Protein AF-A0A1G6BDR4-F1 (afdb_monomer)

Solvent-accessible surface area (backbone atoms only — not comparable to full-atom values): 8061 Å² total; per-residue (Å²): 133,55,71,68,64,54,57,68,33,69,42,38,44,52,36,49,53,52,49,53,52,33,54,50,31,21,52,46,11,40,73,66,17,34,72,51,34,52,51,50,50,51,46,52,54,49,51,50,52,52,48,53,56,49,52,52,50,53,52,30,62,75,70,72,45,91,70,60,57,69,59,53,53,52,53,49,52,51,54,52,50,52,51,51,51,55,51,51,54,53,54,54,59,65,69,60,85,78,70,82,88,42,73,61,59,35,16,55,46,1,21,53,44,16,41,51,48,43,51,51,50,52,53,50,49,27,67,74,69,68,48,65,58,66,59,24,38,51,51,44,52,54,52,54,57,73,69,53,88,127

Foldseek 3Di:
DDPVVLCPDPLNVLLVVLVVQLVVLLVVLLVVFQLVLVLVVLVVVLVVVLVVLVVVQVVCVVVVHDRPPVVSVVVNVVSVVVSVVSVVVSVVVVVCPPPPPCNRVRSNNRSVSSNVVSVVVQVVCCVVVVDDSVVSNVVSVVVVVVPDDD

Secondary structure (DSSP, 8-state):
--HHHHHTSHHHHHHHHHHHHHHHHHHHHHHH-HHHHHHHHHHHHHHHHHHHHHHHHHHHHHTT----HHHHHHHHHHHHHHHHHHHHHHHHHHH----GGGTTHHHHHHHHHHHHHHHHHHHHHHHHH---HHHHHHHHHHHHHHTS--

pLDDT: mean 85.12, std 10.55, range [45.06, 94.94]

Radius of gyration: 20.72 Å; Cα contacts (8 Å, |Δi|>4): 114; chains: 1; bounding box: 51×34×56 Å

Mean predicted aligned error: 7.68 Å

Structure (mmCIF, N/CA/C/O backbone):
data_AF-A0A1G6BDR4-F1
#
_entry.id   AF-A0A1G6BDR4-F1
#
loop_
_atom_site.group_PDB
_atom_site.id
_atom_site.type_symbol
_atom_site.label_atom_id
_atom_site.label_alt_id
_atom_site.label_comp_id
_atom_site.label_asym_id
_atom_site.label_entity_id
_atom_site.label_seq_id
_atom_site.pdbx_PDB_ins_code
_atom_site.Cartn_x
_atom_site.Cartn_y
_atom_site.Cartn_z
_atom_site.occupancy
_atom_site.B_iso_or_equiv
_atom_site.auth_seq_id
_atom_site.auth_comp_id
_atom_site.auth_asym_id
_atom_site.auth_atom_id
_atom_site.pdbx_PDB_model_num
ATOM 1 N N . MET A 1 1 ? 14.182 -2.465 -32.101 1.00 67.44 1 MET A N 1
ATOM 2 C CA . MET A 1 1 ? 13.617 -1.447 -31.194 1.00 67.44 1 MET A CA 1
ATOM 3 C C . MET A 1 1 ? 14.715 -1.038 -30.246 1.00 67.44 1 MET A C 1
ATOM 5 O O . MET A 1 1 ? 15.342 -1.924 -29.669 1.00 67.44 1 MET A O 1
ATOM 9 N N . ASN A 1 2 ? 15.002 0.254 -30.152 1.00 82.06 2 ASN A N 1
ATOM 10 C CA . ASN A 1 2 ? 16.073 0.724 -29.280 1.00 82.06 2 ASN A CA 1
ATOM 11 C C . ASN A 1 2 ? 15.611 0.709 -27.816 1.00 82.06 2 ASN A C 1
ATOM 13 O O . ASN A 1 2 ? 14.427 0.867 -27.527 1.00 82.06 2 ASN A O 1
ATOM 17 N N . ILE A 1 3 ? 16.548 0.532 -26.881 1.00 79.50 3 ILE A N 1
ATOM 18 C CA . ILE A 1 3 ? 16.252 0.470 -25.437 1.00 79.50 3 IL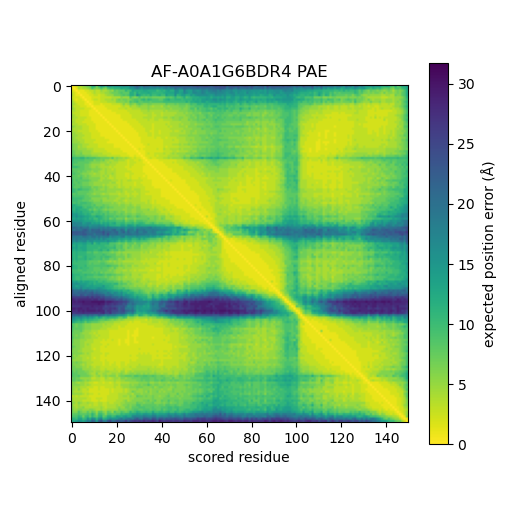E A CA 1
ATOM 19 C C . ILE A 1 3 ? 15.516 1.733 -24.968 1.00 79.50 3 ILE A C 1
ATOM 21 O O . ILE A 1 3 ? 14.593 1.649 -24.163 1.00 79.50 3 ILE A O 1
ATOM 25 N N . LEU A 1 4 ? 15.879 2.895 -25.517 1.00 81.06 4 LEU A N 1
ATOM 26 C CA . LEU A 1 4 ? 15.238 4.164 -25.182 1.00 81.06 4 LEU A CA 1
ATOM 27 C C . LEU A 1 4 ? 13.759 4.189 -25.605 1.00 81.06 4 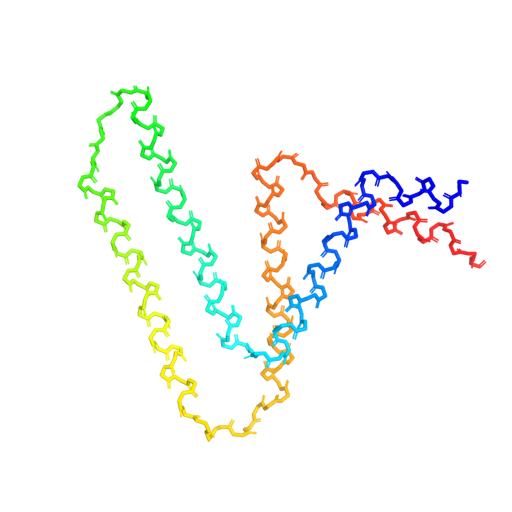LEU A C 1
ATOM 29 O O . LEU A 1 4 ? 12.906 4.571 -24.815 1.00 81.06 4 LEU A O 1
ATOM 33 N N . GLU A 1 5 ? 13.441 3.694 -26.805 1.00 84.75 5 GLU A N 1
ATOM 34 C CA . GLU A 1 5 ? 12.057 3.588 -27.293 1.00 84.75 5 GLU A CA 1
ATOM 35 C C . GLU A 1 5 ? 11.233 2.611 -26.452 1.00 84.75 5 GLU A C 1
ATOM 37 O O . GLU A 1 5 ? 10.058 2.859 -26.202 1.00 84.75 5 GLU A O 1
ATOM 42 N N . PHE A 1 6 ? 11.850 1.518 -25.992 1.00 83.12 6 PHE A N 1
ATOM 43 C CA . PHE A 1 6 ? 11.200 0.543 -25.120 1.00 83.12 6 PHE A CA 1
ATOM 44 C C . PHE A 1 6 ? 10.853 1.139 -23.751 1.00 83.12 6 PHE A C 1
ATOM 46 O O . PHE A 1 6 ? 9.719 1.012 -23.298 1.00 83.12 6 PHE A O 1
ATOM 53 N N . ILE A 1 7 ? 11.807 1.813 -23.102 1.00 83.25 7 ILE A N 1
ATOM 54 C CA . ILE A 1 7 ? 11.609 2.396 -21.765 1.00 83.25 7 ILE A CA 1
ATOM 55 C C . ILE A 1 7 ? 10.607 3.558 -21.807 1.00 83.25 7 ILE A C 1
ATOM 57 O O . ILE A 1 7 ? 9.879 3.769 -20.840 1.00 83.25 7 ILE A O 1
ATOM 61 N N . SER A 1 8 ? 10.520 4.284 -22.923 1.00 87.75 8 SER A N 1
ATOM 62 C CA . SER A 1 8 ? 9.542 5.363 -23.104 1.00 87.75 8 SER A CA 1
ATOM 63 C C . SER A 1 8 ? 8.109 4.880 -23.367 1.00 87.75 8 SER A C 1
ATOM 65 O O . SER A 1 8 ? 7.199 5.709 -23.409 1.00 87.75 8 SER A O 1
ATOM 67 N N . MET A 1 9 ? 7.869 3.573 -23.529 1.00 89.06 9 MET A N 1
ATOM 68 C CA . MET A 1 9 ? 6.510 3.055 -23.693 1.00 89.06 9 MET A CA 1
ATOM 69 C C . MET A 1 9 ? 5.699 3.236 -22.399 1.00 89.06 9 MET A C 1
ATOM 71 O O . MET A 1 9 ? 6.152 2.797 -21.339 1.00 89.06 9 MET A O 1
ATOM 75 N N . PRO A 1 10 ? 4.474 3.794 -22.457 1.00 89.00 10 PRO A N 1
ATOM 76 C CA . PRO A 1 10 ? 3.650 4.019 -21.268 1.00 89.00 10 PRO A CA 1
ATOM 77 C C . PRO A 1 10 ? 3.450 2.765 -20.406 1.00 89.00 10 PRO A C 1
ATOM 79 O O . PRO A 1 10 ? 3.533 2.838 -19.183 1.00 89.00 10 PRO A O 1
ATOM 82 N N . GLN A 1 11 ? 3.253 1.602 -21.034 1.00 89.19 11 GLN A N 1
ATOM 83 C CA . GLN A 1 11 ? 3.086 0.319 -20.345 1.00 89.19 11 GLN A CA 1
ATOM 84 C C . GLN A 1 11 ? 4.333 -0.056 -19.530 1.00 89.19 11 GLN A C 1
ATOM 86 O O . GLN A 1 11 ? 4.223 -0.500 -18.389 1.00 89.19 11 GLN A O 1
ATOM 91 N N . VAL A 1 12 ? 5.520 0.173 -20.100 1.00 90.25 12 VAL A N 1
ATOM 92 C CA . VAL A 1 12 ? 6.807 -0.125 -19.460 1.00 90.25 12 VAL A CA 1
ATOM 93 C C . VAL A 1 12 ? 7.054 0.826 -18.292 1.00 90.25 12 VAL A C 1
ATOM 95 O O . VAL A 1 12 ? 7.469 0.379 -17.226 1.00 90.25 12 VAL A O 1
ATOM 98 N N . ILE A 1 13 ? 6.719 2.111 -18.442 1.00 91.25 13 ILE A N 1
ATOM 99 C CA . ILE A 1 13 ? 6.812 3.099 -17.356 1.00 91.25 13 ILE A CA 1
ATOM 100 C C . ILE A 1 13 ? 5.919 2.693 -16.176 1.00 91.25 13 ILE A C 1
ATOM 102 O O . ILE A 1 13 ? 6.382 2.677 -15.034 1.00 91.25 13 ILE A O 1
ATOM 106 N N . VAL A 1 14 ? 4.662 2.320 -16.439 1.00 91.31 14 VAL A N 1
ATOM 107 C CA . VAL A 1 14 ? 3.728 1.871 -15.392 1.00 91.31 14 VAL A CA 1
ATOM 108 C C . VAL A 1 14 ? 4.238 0.595 -14.718 1.00 91.31 14 VAL A C 1
ATOM 110 O O . VAL A 1 14 ? 4.284 0.533 -13.489 1.00 91.31 14 VAL A O 1
ATOM 113 N N . SER A 1 15 ? 4.690 -0.396 -15.492 1.00 92.06 15 SER A N 1
ATOM 114 C CA . SER A 1 15 ? 5.258 -1.633 -14.944 1.00 92.06 15 SER A CA 1
ATOM 115 C C . SER A 1 15 ? 6.485 -1.369 -14.064 1.00 92.06 15 SER A C 1
ATOM 117 O O . SER A 1 15 ? 6.632 -2.001 -13.016 1.00 92.06 15 SER A O 1
ATOM 119 N N . LEU A 1 16 ? 7.366 -0.448 -14.462 1.00 91.56 16 LEU A N 1
ATOM 120 C CA . LEU A 1 16 ? 8.544 -0.070 -13.678 1.00 91.56 16 LEU A CA 1
ATOM 121 C C . LEU A 1 16 ? 8.152 0.640 -12.380 1.00 91.56 16 LEU A C 1
ATOM 123 O O . LEU A 1 16 ? 8.711 0.332 -11.329 1.00 91.56 16 LEU A O 1
ATOM 127 N N . ALA A 1 17 ? 7.171 1.544 -12.427 1.00 92.00 17 ALA A N 1
ATOM 128 C CA . ALA A 1 17 ? 6.659 2.209 -11.233 1.00 92.00 17 ALA A CA 1
ATOM 129 C C . ALA A 1 17 ? 6.098 1.193 -10.225 1.00 92.00 17 ALA A C 1
ATOM 131 O O . ALA A 1 17 ? 6.443 1.243 -9.043 1.00 92.00 17 ALA A O 1
ATOM 132 N N . VAL A 1 18 ? 5.304 0.222 -10.695 1.00 93.62 18 VAL A N 1
ATOM 133 C CA . VAL A 1 18 ? 4.779 -0.860 -9.847 1.00 93.62 18 VAL A CA 1
ATOM 134 C C . VAL A 1 18 ? 5.909 -1.701 -9.258 1.00 93.62 18 VAL A C 1
ATOM 136 O O . VAL A 1 18 ? 5.879 -1.997 -8.067 1.00 93.62 18 VAL A O 1
ATOM 139 N N . LEU A 1 19 ? 6.933 -2.044 -10.046 1.00 93.44 19 LEU A N 1
ATOM 140 C CA . LEU A 1 19 ? 8.083 -2.811 -9.562 1.00 93.44 19 LEU A CA 1
ATOM 141 C C . LEU A 1 19 ? 8.857 -2.062 -8.465 1.00 93.44 19 LEU A C 1
ATOM 143 O O . LEU A 1 19 ? 9.229 -2.662 -7.457 1.00 93.44 19 LEU A O 1
ATOM 147 N N . ILE A 1 20 ? 9.078 -0.755 -8.633 1.00 94.44 20 ILE A N 1
ATOM 148 C CA . ILE A 1 20 ? 9.750 0.086 -7.631 1.00 94.44 20 ILE A CA 1
ATOM 149 C C . ILE A 1 20 ? 8.937 0.125 -6.334 1.00 94.44 20 ILE A C 1
ATOM 151 O O . ILE A 1 20 ? 9.501 -0.071 -5.255 1.00 94.44 20 ILE A O 1
ATOM 155 N N . ILE A 1 21 ? 7.620 0.328 -6.430 1.00 93.69 21 ILE A N 1
ATOM 156 C CA . ILE A 1 21 ? 6.723 0.330 -5.266 1.00 93.69 21 ILE A CA 1
ATOM 157 C C . ILE A 1 21 ? 6.738 -1.040 -4.583 1.00 93.69 21 ILE A C 1
ATOM 159 O O . ILE A 1 21 ? 6.891 -1.105 -3.366 1.00 93.69 21 ILE A O 1
ATOM 163 N N . LEU A 1 22 ? 6.658 -2.128 -5.352 1.00 94.75 22 LEU A N 1
ATOM 164 C CA . LEU A 1 22 ? 6.704 -3.494 -4.835 1.00 94.75 22 LEU A CA 1
ATOM 165 C C . LEU A 1 22 ? 7.997 -3.754 -4.060 1.00 94.75 22 LEU A C 1
ATOM 167 O O . LEU A 1 22 ? 7.952 -4.222 -2.924 1.00 94.75 22 LEU A O 1
ATOM 171 N N . MET A 1 23 ? 9.151 -3.415 -4.639 1.00 94.94 23 MET A N 1
ATOM 172 C CA . MET A 1 23 ? 10.442 -3.580 -3.966 1.00 94.94 23 MET A CA 1
ATOM 173 C C . MET A 1 23 ? 10.533 -2.729 -2.699 1.00 94.94 23 MET A C 1
ATOM 175 O O . MET A 1 23 ? 11.008 -3.213 -1.669 1.00 94.94 23 MET A O 1
ATOM 179 N N . TRP A 1 24 ? 10.046 -1.486 -2.743 1.00 94.25 24 TRP A N 1
ATOM 180 C CA . TRP A 1 24 ? 10.026 -0.616 -1.573 1.00 94.25 24 TRP A CA 1
ATOM 181 C C . TRP A 1 24 ? 9.153 -1.192 -0.455 1.00 94.25 24 TRP A C 1
ATOM 183 O O . TRP A 1 24 ? 9.606 -1.273 0.687 1.00 94.25 24 TRP A O 1
ATOM 193 N N . ARG A 1 25 ? 7.945 -1.655 -0.778 1.00 93.00 25 ARG A N 1
ATOM 194 C CA . ARG A 1 25 ? 7.010 -2.259 0.177 1.00 93.00 25 ARG A CA 1
ATOM 195 C C . ARG A 1 25 ? 7.540 -3.556 0.774 1.00 93.00 25 ARG A C 1
ATOM 197 O O . ARG A 1 25 ? 7.467 -3.735 1.984 1.00 93.00 25 ARG A O 1
ATOM 204 N N . ILE A 1 26 ? 8.152 -4.421 -0.032 1.00 92.12 26 ILE A N 1
ATOM 205 C CA . ILE A 1 26 ? 8.817 -5.638 0.457 1.00 92.12 26 ILE A CA 1
ATOM 206 C C . ILE A 1 26 ? 9.955 -5.279 1.422 1.00 92.12 26 ILE A C 1
ATOM 208 O O . ILE A 1 26 ? 10.060 -5.863 2.503 1.00 92.12 26 ILE A O 1
ATOM 212 N N . ALA A 1 27 ? 10.797 -4.304 1.067 1.00 90.94 27 ALA A N 1
ATOM 213 C CA . ALA A 1 27 ? 11.896 -3.856 1.921 1.00 90.94 27 ALA A CA 1
ATOM 214 C C . ALA A 1 27 ? 11.392 -3.204 3.220 1.00 90.94 27 ALA A C 1
ATOM 216 O O . ALA A 1 27 ? 11.979 -3.407 4.287 1.00 90.94 27 ALA A O 1
ATOM 217 N N . TYR A 1 28 ? 10.292 -2.451 3.144 1.00 88.06 28 TYR A N 1
ATOM 218 C CA . TYR A 1 28 ? 9.619 -1.871 4.299 1.00 88.06 28 TYR A CA 1
ATOM 219 C C . TYR A 1 28 ? 9.095 -2.978 5.223 1.00 88.06 28 TYR A C 1
ATOM 221 O O . TYR A 1 28 ? 9.497 -3.033 6.388 1.00 88.06 28 TYR A O 1
ATOM 229 N N . GLY A 1 29 ? 8.349 -3.947 4.697 1.00 86.50 29 GLY A N 1
ATOM 230 C CA . GLY A 1 29 ? 7.852 -5.081 5.473 1.00 86.50 29 GLY A CA 1
ATOM 231 C C . GLY A 1 29 ? 8.962 -5.928 6.082 1.00 86.50 29 GLY A C 1
ATOM 232 O O . GLY A 1 29 ? 8.878 -6.326 7.246 1.00 86.50 29 GLY A O 1
ATOM 233 N N . TYR A 1 30 ? 10.072 -6.116 5.369 1.00 87.25 30 TYR A N 1
ATOM 234 C CA . TYR A 1 30 ? 11.251 -6.776 5.926 1.00 87.25 30 TYR A CA 1
ATOM 235 C C . TYR A 1 30 ? 11.876 -5.993 7.091 1.00 87.25 30 TYR A C 1
ATOM 237 O O . TYR A 1 30 ? 12.413 -6.586 8.026 1.00 87.25 30 TYR A O 1
ATOM 245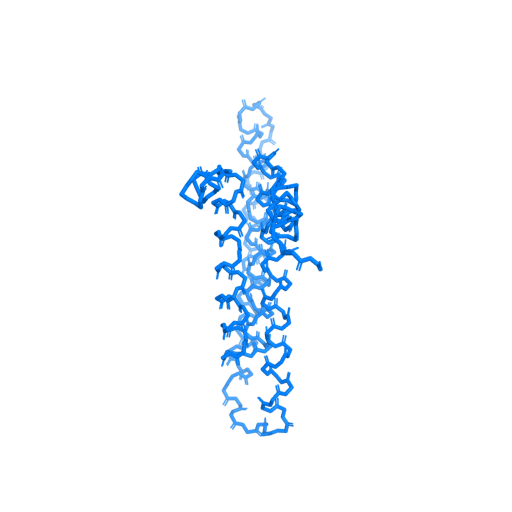 N N . LYS A 1 31 ? 11.824 -4.659 7.067 1.00 84.75 31 LYS A N 1
ATOM 246 C CA . LYS A 1 31 ? 12.413 -3.803 8.105 1.00 84.75 31 LYS A CA 1
ATOM 247 C C . LYS A 1 31 ? 11.512 -3.659 9.333 1.00 84.75 31 LYS A C 1
ATOM 249 O O . LYS A 1 31 ? 12.015 -3.715 10.456 1.00 84.75 31 LYS A O 1
ATOM 254 N N . TYR A 1 32 ? 10.214 -3.451 9.126 1.00 83.00 32 TYR A N 1
ATOM 255 C CA . TYR A 1 32 ? 9.254 -3.125 10.187 1.00 83.00 32 TYR A CA 1
ATOM 256 C C . TYR A 1 32 ? 8.471 -4.345 10.696 1.00 83.00 32 TYR A C 1
ATOM 258 O O . TYR A 1 32 ? 7.950 -4.316 11.815 1.00 83.00 32 TYR A O 1
ATOM 266 N N . GLY A 1 33 ? 8.484 -5.444 9.941 1.00 84.19 33 GLY A N 1
ATOM 267 C CA . GLY A 1 33 ? 7.932 -6.736 10.331 1.00 84.19 33 GLY A CA 1
ATOM 268 C C . GLY A 1 33 ? 6.427 -6.873 10.108 1.00 84.19 33 GLY A C 1
ATOM 269 O O . GLY A 1 33 ? 5.716 -5.919 9.806 1.00 84.19 33 GLY A O 1
ATOM 270 N N . PHE A 1 34 ? 5.937 -8.092 10.312 1.00 84.88 34 PHE A N 1
ATOM 271 C CA . PHE A 1 34 ? 4.568 -8.511 10.013 1.00 84.88 34 PHE A CA 1
ATOM 272 C C . PHE A 1 34 ? 3.477 -7.661 10.678 1.00 84.88 34 PHE A C 1
ATOM 274 O O . PHE A 1 34 ? 2.527 -7.248 10.022 1.00 84.88 34 PHE A O 1
ATOM 281 N N . VAL A 1 35 ? 3.609 -7.364 11.974 1.00 84.12 35 VAL A N 1
ATOM 282 C CA . VAL A 1 35 ? 2.585 -6.595 12.706 1.00 84.12 35 VAL A CA 1
ATOM 283 C C . VAL A 1 35 ? 2.448 -5.177 12.149 1.00 84.12 35 VAL A C 1
ATOM 285 O O . VAL A 1 35 ? 1.344 -4.646 12.131 1.00 84.12 35 VAL A O 1
ATOM 288 N N . ALA A 1 36 ? 3.540 -4.558 11.687 1.00 83.62 36 ALA A N 1
ATOM 289 C CA . ALA A 1 36 ? 3.471 -3.233 11.076 1.00 83.62 36 ALA A CA 1
ATOM 290 C C . ALA A 1 36 ? 2.674 -3.273 9.765 1.00 83.62 36 ALA A C 1
ATOM 292 O O . ALA A 1 36 ? 1.750 -2.482 9.603 1.00 83.62 36 ALA A O 1
ATOM 293 N N . GLU A 1 37 ? 2.957 -4.254 8.908 1.00 88.69 37 GLU A N 1
ATOM 294 C CA . GLU A 1 37 ? 2.238 -4.464 7.645 1.00 88.69 37 GLU A CA 1
ATOM 295 C C . GLU A 1 37 ? 0.745 -4.739 7.861 1.00 88.69 37 GLU A C 1
ATOM 297 O O . GLU A 1 37 ? -0.098 -4.186 7.164 1.00 88.69 37 GLU A O 1
ATOM 302 N N . LEU A 1 38 ? 0.371 -5.524 8.879 1.00 87.19 38 LEU A N 1
ATOM 303 C CA . LEU A 1 38 ? -1.045 -5.750 9.195 1.00 87.19 38 LEU A CA 1
ATOM 304 C C . LEU A 1 38 ? -1.792 -4.464 9.571 1.00 87.19 38 LEU A C 1
ATOM 306 O O . LEU A 1 38 ? -2.965 -4.315 9.225 1.00 87.19 38 LEU A O 1
ATOM 310 N N . ILE A 1 39 ? -1.142 -3.546 10.292 1.00 88.25 39 ILE A N 1
ATOM 311 C CA . ILE A 1 39 ? -1.748 -2.252 10.640 1.00 88.25 39 ILE A CA 1
ATOM 312 C C . ILE A 1 39 ? -1.955 -1.419 9.378 1.00 88.25 39 ILE A C 1
ATOM 314 O O . ILE A 1 39 ? -2.983 -0.755 9.259 1.00 88.25 39 ILE A O 1
ATOM 318 N N . GLU A 1 40 ? -1.002 -1.443 8.449 1.00 89.00 40 GLU A N 1
ATOM 319 C CA . GLU A 1 40 ? -1.097 -0.699 7.191 1.00 89.00 40 GLU A CA 1
ATOM 320 C C . GLU A 1 40 ? -2.206 -1.250 6.295 1.00 89.00 40 GLU A C 1
ATOM 322 O O . GLU A 1 40 ? -3.049 -0.478 5.835 1.00 89.00 40 GLU A O 1
ATOM 327 N N . ILE A 1 41 ? -2.329 -2.575 6.185 1.00 90.06 41 ILE A N 1
ATOM 328 C CA . ILE A 1 41 ? -3.454 -3.232 5.505 1.00 90.06 41 ILE A CA 1
ATOM 329 C C . ILE A 1 41 ? -4.790 -2.886 6.175 1.00 90.06 41 ILE A C 1
ATOM 331 O O . ILE A 1 41 ? -5.767 -2.569 5.491 1.00 90.06 41 ILE A O 1
ATOM 335 N N . ALA A 1 42 ? -4.853 -2.897 7.509 1.00 90.44 42 ALA A N 1
AT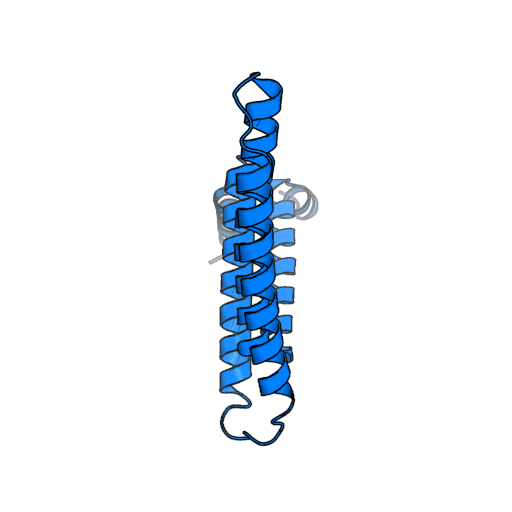OM 336 C CA . ALA A 1 42 ? -6.043 -2.452 8.233 1.00 90.44 42 ALA A CA 1
ATOM 337 C C . ALA A 1 42 ? -6.348 -0.969 7.957 1.00 90.44 42 ALA A C 1
ATOM 339 O O . ALA A 1 42 ? -7.514 -0.589 7.839 1.00 90.44 42 ALA A O 1
ATOM 340 N N . GLY A 1 43 ? -5.316 -0.138 7.810 1.00 91.25 43 GLY A N 1
ATOM 341 C CA . GLY A 1 43 ? -5.428 1.264 7.416 1.00 91.25 43 GLY A CA 1
ATOM 342 C C . GLY A 1 43 ? -5.986 1.429 6.008 1.00 91.25 43 GLY A C 1
ATOM 343 O O . GLY A 1 43 ? -6.903 2.225 5.816 1.00 91.25 43 GLY A O 1
ATOM 344 N N . LEU A 1 44 ? -5.512 0.629 5.053 1.00 91.12 44 LEU A N 1
ATOM 345 C CA . LEU A 1 44 ? -6.017 0.585 3.681 1.00 91.12 44 LEU A CA 1
ATOM 346 C C . LEU A 1 44 ? -7.501 0.203 3.657 1.00 91.12 44 LEU A C 1
ATOM 348 O O . LEU A 1 44 ? -8.313 0.926 3.077 1.00 91.12 44 LEU A O 1
ATOM 352 N N . ALA A 1 45 ? -7.880 -0.873 4.351 1.00 90.94 45 ALA A N 1
ATOM 353 C CA . ALA A 1 45 ? -9.273 -1.306 4.458 1.00 90.94 45 ALA A CA 1
ATOM 354 C C . ALA A 1 45 ? -10.162 -0.226 5.101 1.00 90.94 45 ALA A C 1
ATOM 356 O O . ALA A 1 45 ? -11.245 0.081 4.602 1.00 90.94 45 ALA A O 1
ATOM 357 N N . THR A 1 46 ? -9.680 0.403 6.175 1.00 93.00 46 THR A N 1
ATOM 358 C CA . THR A 1 46 ? -10.380 1.506 6.852 1.00 93.00 46 THR A CA 1
ATOM 359 C C . THR A 1 46 ? -10.563 2.697 5.909 1.00 93.00 46 THR A C 1
ATOM 361 O O . THR A 1 46 ? -11.664 3.239 5.806 1.00 93.00 46 THR A O 1
ATOM 364 N N . GLY A 1 47 ? -9.510 3.081 5.183 1.00 91.00 47 GLY A N 1
ATOM 365 C CA . GLY A 1 47 ? -9.547 4.149 4.186 1.00 91.00 47 GLY A CA 1
ATOM 366 C C . GLY A 1 47 ? -10.564 3.871 3.082 1.00 91.00 47 GLY A C 1
ATOM 367 O O . GLY A 1 47 ? -11.342 4.759 2.739 1.00 91.00 47 GLY A O 1
ATOM 368 N N . PHE A 1 48 ? -10.630 2.631 2.592 1.00 89.75 48 PHE A N 1
ATOM 369 C CA . PHE A 1 48 ? -11.612 2.222 1.588 1.00 89.75 48 PHE A CA 1
ATOM 370 C C . PHE A 1 48 ? -13.056 2.339 2.095 1.00 89.75 48 PHE A C 1
ATOM 372 O O . PHE A 1 48 ? -13.917 2.873 1.394 1.00 89.75 48 PHE A O 1
ATOM 379 N N . VAL A 1 49 ? -13.328 1.911 3.333 1.00 91.69 49 VAL A N 1
ATOM 380 C CA . VAL A 1 49 ? -14.660 2.055 3.945 1.00 91.69 49 VAL A CA 1
ATOM 381 C C . VAL A 1 49 ? -15.038 3.530 4.095 1.00 91.69 49 VAL A C 1
ATOM 383 O O . VAL A 1 49 ? -16.149 3.918 3.734 1.00 91.69 49 VAL A O 1
ATOM 386 N N . ILE A 1 50 ? -14.116 4.370 4.576 1.00 92.69 50 ILE A N 1
ATOM 387 C CA . ILE A 1 50 ? -14.346 5.816 4.714 1.00 92.69 50 ILE A CA 1
ATOM 388 C C . ILE A 1 50 ? -14.620 6.451 3.348 1.00 92.69 50 ILE A C 1
ATOM 390 O O . ILE A 1 50 ? -15.570 7.227 3.214 1.00 92.69 50 ILE A O 1
ATOM 394 N N . PHE A 1 51 ? -13.824 6.107 2.334 1.00 90.50 51 PHE A N 1
ATOM 395 C CA . PHE A 1 51 ? -14.013 6.585 0.970 1.00 90.50 51 PHE A CA 1
ATOM 396 C C . PHE A 1 51 ? -15.387 6.183 0.423 1.00 90.50 51 PHE A C 1
ATOM 398 O O . PHE A 1 51 ? -16.118 7.044 -0.056 1.00 90.50 51 PHE A O 1
ATOM 405 N N . SER A 1 52 ? -15.783 4.915 0.561 1.00 89.25 52 SER A N 1
ATOM 406 C CA . SER A 1 52 ? -17.077 4.413 0.078 1.00 89.25 52 SER A CA 1
ATOM 407 C C . SER A 1 52 ? -18.267 5.093 0.766 1.00 89.25 52 SER A C 1
ATOM 409 O O . SER A 1 52 ? -19.193 5.543 0.086 1.00 89.25 52 SER A O 1
ATOM 411 N N . 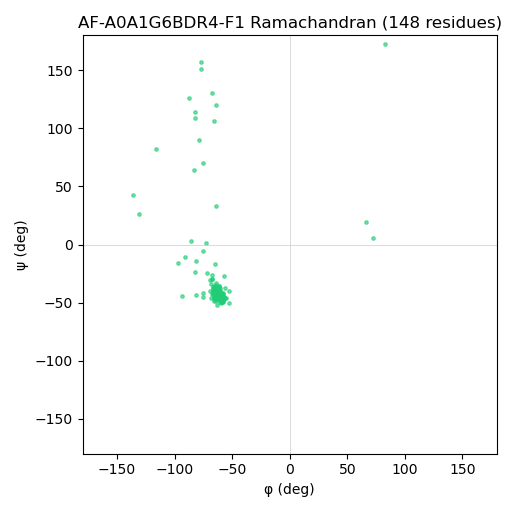LEU A 1 53 ? -18.229 5.248 2.095 1.00 90.50 53 LEU A N 1
ATOM 412 C CA . LEU A 1 53 ? -19.276 5.955 2.843 1.00 90.50 53 LEU A CA 1
ATOM 413 C C . LEU A 1 53 ? -19.380 7.424 2.416 1.00 90.50 53 LEU A C 1
ATOM 415 O O . LEU A 1 53 ? -20.484 7.940 2.233 1.00 90.50 53 LEU A O 1
ATOM 419 N N . SER A 1 54 ? -18.237 8.081 2.220 1.00 89.56 54 SER A N 1
ATOM 420 C CA . SER A 1 54 ? -18.179 9.486 1.811 1.00 89.56 54 SER A CA 1
ATOM 421 C C . SER A 1 54 ? -18.676 9.672 0.376 1.00 89.56 54 SER A C 1
ATOM 423 O O . SER A 1 54 ? -19.518 10.531 0.129 1.00 89.56 54 SER A O 1
ATOM 425 N N . ALA A 1 55 ? -18.225 8.833 -0.559 1.00 88.38 55 ALA A N 1
ATOM 426 C CA . ALA A 1 55 ? -18.667 8.852 -1.951 1.00 88.38 55 ALA A CA 1
ATOM 427 C C . ALA A 1 55 ? -20.175 8.583 -2.065 1.00 88.38 55 ALA A C 1
ATOM 429 O O . ALA A 1 55 ? -20.872 9.288 -2.791 1.00 88.38 55 ALA A O 1
ATOM 430 N N . GLY A 1 56 ? -20.701 7.626 -1.292 1.00 87.56 56 GLY A N 1
ATOM 431 C CA . GLY A 1 56 ? -22.136 7.353 -1.226 1.00 87.56 56 GLY A CA 1
ATOM 432 C C . GLY A 1 56 ? -22.943 8.532 -0.672 1.00 87.56 56 GLY A C 1
ATOM 433 O O . GLY A 1 56 ? -24.009 8.849 -1.199 1.00 87.56 56 GLY A O 1
ATOM 434 N N . ALA A 1 57 ? -22.434 9.220 0.354 1.00 87.75 57 ALA A N 1
ATOM 435 C CA . ALA A 1 57 ? -23.076 10.421 0.886 1.00 87.75 57 ALA A CA 1
ATOM 436 C C . ALA A 1 57 ? -23.080 11.572 -0.132 1.00 87.75 57 ALA A C 1
ATOM 438 O O . ALA A 1 57 ? -24.116 12.196 -0.348 1.00 87.75 57 ALA A O 1
ATOM 439 N N . ILE A 1 58 ? -21.953 11.816 -0.805 1.00 88.19 58 ILE A N 1
ATOM 440 C CA . ILE A 1 58 ? -21.853 12.825 -1.869 1.00 88.19 58 ILE A CA 1
ATOM 441 C C . ILE A 1 58 ? -22.810 12.487 -3.019 1.00 88.19 58 ILE A C 1
ATOM 443 O O . ILE A 1 58 ? -23.541 13.359 -3.481 1.00 88.19 58 ILE A O 1
ATOM 447 N N . GLY A 1 59 ? -22.869 11.221 -3.441 1.00 86.06 59 GLY A N 1
ATOM 448 C CA . GLY A 1 59 ? -23.780 10.771 -4.494 1.00 86.06 59 GLY A CA 1
ATOM 449 C C . GLY A 1 59 ? -25.239 11.088 -4.170 1.00 86.06 59 GLY A C 1
ATOM 450 O O . GLY A 1 59 ? -25.942 11.662 -4.997 1.00 86.06 59 GLY A O 1
ATOM 451 N N . LYS A 1 60 ? -25.679 10.812 -2.942 1.00 87.25 60 LYS A N 1
ATOM 452 C CA . LYS A 1 60 ? -27.043 11.126 -2.493 1.00 87.25 60 LYS A CA 1
ATOM 453 C C . LYS A 1 60 ? -27.326 12.626 -2.410 1.00 87.25 60 LYS A C 1
ATOM 455 O O . LYS A 1 60 ? -28.423 13.044 -2.769 1.00 87.25 60 LYS A O 1
ATOM 460 N N . LEU A 1 61 ? -26.344 13.430 -1.987 1.00 85.69 61 LEU A N 1
ATOM 461 C CA . LEU A 1 61 ? -26.454 14.895 -1.996 1.00 85.69 61 LEU A CA 1
ATOM 462 C C . LEU A 1 61 ? -26.678 15.429 -3.415 1.00 85.69 61 LEU A C 1
ATOM 464 O O . LEU A 1 61 ? -27.530 16.289 -3.613 1.00 85.69 61 LEU A O 1
ATOM 468 N N . ILE A 1 62 ? -25.941 14.901 -4.395 1.00 89.38 62 ILE A N 1
ATOM 469 C CA . ILE A 1 62 ? -26.050 15.316 -5.801 1.00 89.38 62 ILE A CA 1
ATOM 470 C C . ILE A 1 62 ? -27.414 14.936 -6.394 1.00 89.38 62 ILE A C 1
ATOM 472 O O . ILE A 1 62 ? -27.993 15.723 -7.136 1.00 89.38 62 ILE A O 1
ATOM 476 N N . HIS A 1 63 ? -27.948 13.759 -6.057 1.00 87.62 63 HIS A N 1
ATOM 477 C CA . HIS A 1 63 ? -29.219 13.263 -6.604 1.00 87.62 63 HIS A CA 1
ATOM 478 C C . HIS A 1 63 ? -30.463 13.761 -5.845 1.00 87.62 63 HIS A C 1
ATOM 480 O O . HIS A 1 63 ? -31.578 13.366 -6.176 1.00 87.62 63 HIS A O 1
ATOM 486 N N . GLY A 1 64 ? -30.298 14.626 -4.835 1.00 80.38 64 GLY A N 1
ATOM 487 C CA . GLY A 1 64 ? -31.413 15.153 -4.041 1.00 80.38 64 GLY A CA 1
ATOM 488 C C . GLY A 1 64 ? -32.127 14.095 -3.191 1.00 80.38 64 GLY A C 1
ATOM 489 O O . GLY A 1 64 ? -33.268 14.300 -2.779 1.00 80.38 64 GLY A O 1
ATOM 490 N N . GLU A 1 65 ? -31.477 12.957 -2.932 1.00 81.81 65 GLU A N 1
ATOM 491 C CA . GLU A 1 65 ? -32.027 11.893 -2.097 1.00 81.81 65 GLU A CA 1
ATOM 492 C C . GLU A 1 65 ? -31.933 12.246 -0.609 1.00 81.81 65 GLU A C 1
ATOM 494 O O . GLU A 1 65 ? -31.084 13.027 -0.172 1.00 81.81 65 GLU A O 1
ATOM 499 N N . ASN A 1 66 ? -32.788 11.622 0.205 1.00 77.62 66 ASN A N 1
ATOM 500 C CA . ASN A 1 66 ? -32.827 11.893 1.635 1.00 77.62 66 ASN A CA 1
ATOM 501 C C . ASN A 1 66 ? -31.520 11.432 2.311 1.00 77.62 66 ASN A C 1
ATOM 503 O O . ASN A 1 66 ? -31.250 10.234 2.473 1.00 77.62 66 ASN A O 1
ATOM 507 N N . LEU A 1 67 ? -30.681 12.399 2.690 1.00 74.12 67 LEU A N 1
ATOM 508 C CA . LEU A 1 67 ? -29.394 12.128 3.309 1.00 74.12 67 LEU A CA 1
ATOM 509 C C . LEU A 1 67 ? -29.574 11.871 4.804 1.00 74.12 67 LEU A C 1
ATOM 511 O O . LEU A 1 67 ? -29.784 12.786 5.597 1.00 74.12 67 LEU A O 1
ATOM 515 N N . HIS A 1 68 ? -29.394 10.623 5.229 1.00 81.69 68 HIS A N 1
ATOM 516 C CA . HIS A 1 68 ? -29.264 10.304 6.650 1.00 81.69 68 HIS A CA 1
ATOM 517 C C . HIS A 1 68 ? -27.864 10.707 7.158 1.00 81.69 68 HIS A C 1
ATOM 519 O O . HIS A 1 68 ? -27.020 9.852 7.444 1.00 81.69 68 HIS A O 1
ATOM 525 N N . ILE A 1 69 ? -27.617 12.020 7.256 1.00 81.12 69 ILE A N 1
ATOM 526 C CA . ILE A 1 69 ? -26.335 12.629 7.664 1.00 81.12 69 ILE A CA 1
ATOM 527 C C . ILE A 1 69 ? -25.864 12.044 8.997 1.00 81.12 69 ILE A C 1
ATOM 529 O O . ILE A 1 69 ? -24.746 11.542 9.092 1.00 81.12 69 ILE A O 1
ATOM 533 N N . LEU A 1 70 ? -26.748 12.020 10.001 1.00 84.19 70 LEU A N 1
ATOM 534 C CA . LEU A 1 70 ? -26.435 11.484 11.328 1.00 84.19 70 LEU A CA 1
ATOM 535 C C . LEU A 1 70 ? -25.985 10.019 11.274 1.00 84.19 70 LEU A C 1
ATOM 537 O O . LEU A 1 70 ? -24.994 9.660 11.903 1.00 84.19 70 LEU A O 1
ATOM 541 N N . LYS A 1 71 ? -26.653 9.179 10.473 1.00 87.50 71 LYS A N 1
ATOM 542 C CA . LYS A 1 71 ? -26.277 7.765 10.317 1.00 87.50 71 LYS A CA 1
ATOM 543 C C . LYS A 1 71 ? -24.878 7.626 9.712 1.00 87.50 71 LYS A C 1
ATOM 545 O O . LYS A 1 71 ? -24.094 6.811 10.188 1.00 87.50 71 LYS A O 1
ATOM 550 N N . THR A 1 72 ? -24.558 8.437 8.705 1.00 86.88 72 THR A N 1
ATOM 551 C CA . THR A 1 72 ? -23.249 8.406 8.033 1.00 86.88 72 THR A CA 1
ATOM 552 C C . THR A 1 72 ? -22.130 8.866 8.969 1.00 86.88 72 THR A C 1
ATOM 554 O O . THR A 1 72 ? -21.095 8.209 9.056 1.00 86.88 72 THR A O 1
ATOM 557 N N . ILE A 1 73 ? -22.359 9.934 9.742 1.00 88.75 73 ILE A N 1
ATOM 558 C CA . ILE A 1 73 ? -21.407 10.418 10.756 1.00 88.75 73 ILE A CA 1
ATOM 559 C C . ILE A 1 73 ? -21.135 9.334 11.806 1.00 88.75 73 ILE A C 1
ATOM 561 O O . ILE A 1 73 ? -19.977 9.068 12.127 1.00 88.75 73 ILE A O 1
ATOM 565 N N . ILE A 1 74 ? -22.182 8.672 12.309 1.00 91.94 74 ILE A N 1
ATOM 566 C CA . ILE A 1 74 ? -22.041 7.590 13.294 1.00 91.94 74 ILE A CA 1
ATOM 567 C C . ILE A 1 74 ? -21.241 6.419 12.706 1.00 91.94 74 ILE A C 1
ATOM 569 O O . ILE A 1 74 ? -20.334 5.911 13.361 1.00 91.94 74 ILE A O 1
ATOM 573 N N . GLN A 1 75 ? -21.524 6.014 11.465 1.00 91.69 75 GLN A N 1
ATOM 574 C CA . GLN A 1 75 ? -20.780 4.943 10.794 1.00 91.69 75 GLN A CA 1
ATOM 575 C C . GLN A 1 75 ? -19.291 5.282 10.643 1.00 91.69 75 GLN A C 1
ATOM 577 O O . GLN A 1 75 ? -18.444 4.450 10.969 1.00 91.69 75 GLN A O 1
ATOM 582 N N . LEU A 1 76 ? -18.961 6.508 10.227 1.00 92.25 76 LEU A N 1
ATOM 583 C CA . LEU A 1 76 ? -17.573 6.969 10.139 1.00 92.25 76 LEU A CA 1
ATOM 584 C C . LEU A 1 76 ? -16.885 6.972 11.509 1.00 92.25 76 LEU A C 1
ATOM 586 O O . LEU A 1 76 ? -15.759 6.489 11.632 1.00 92.25 76 LEU A O 1
ATOM 590 N N . ALA A 1 77 ? -17.568 7.458 12.549 1.00 91.62 77 ALA A N 1
ATOM 591 C CA . ALA A 1 77 ? -17.033 7.473 13.907 1.00 91.62 77 ALA A CA 1
ATOM 592 C C . ALA A 1 77 ? -16.716 6.055 14.415 1.00 91.62 77 ALA A C 1
ATOM 594 O O . ALA A 1 77 ? -15.647 5.834 14.992 1.00 91.62 77 ALA A O 1
ATOM 595 N N . ILE A 1 78 ? -17.599 5.082 14.160 1.00 94.12 78 ILE A N 1
ATOM 596 C CA . ILE A 1 78 ? -17.385 3.671 14.519 1.00 94.12 78 ILE A CA 1
ATOM 597 C C . ILE A 1 78 ? -16.145 3.114 13.810 1.00 94.12 78 ILE A C 1
ATOM 599 O O . ILE A 1 78 ? -15.268 2.553 14.466 1.00 94.12 78 ILE A O 1
ATOM 603 N N . VAL A 1 79 ? -16.037 3.309 12.494 1.00 93.94 79 VAL A N 1
ATOM 604 C CA . VAL A 1 79 ? -14.911 2.806 11.689 1.00 93.94 79 VAL A CA 1
ATOM 605 C C . VAL A 1 79 ? -13.577 3.387 12.173 1.00 93.94 79 VAL A C 1
ATOM 607 O O . VAL A 1 79 ? -12.624 2.641 12.406 1.00 93.94 79 VAL A O 1
ATOM 610 N N . ILE A 1 80 ? -13.520 4.700 12.420 1.00 93.25 80 ILE A N 1
ATOM 611 C CA . ILE A 1 80 ? -12.322 5.367 12.955 1.00 93.25 80 ILE A CA 1
ATOM 612 C C . ILE A 1 80 ? -11.970 4.834 14.350 1.00 93.25 80 ILE A C 1
ATOM 614 O O . ILE A 1 80 ? -10.794 4.648 14.667 1.00 93.25 80 ILE A O 1
ATOM 618 N N . THR A 1 81 ? -12.977 4.571 15.184 1.00 93.69 81 THR A N 1
ATOM 619 C CA . THR A 1 81 ? -12.776 4.050 16.542 1.00 93.69 81 THR A CA 1
ATOM 620 C C . THR A 1 81 ? -12.178 2.648 16.505 1.00 93.69 81 THR A C 1
ATOM 622 O O . THR A 1 81 ? -11.177 2.402 17.175 1.00 93.69 81 THR A O 1
ATOM 625 N N . ILE A 1 82 ? -12.723 1.754 15.672 1.00 92.38 82 ILE A N 1
ATOM 626 C CA . ILE A 1 82 ? -12.188 0.399 15.471 1.00 92.38 82 ILE A CA 1
ATOM 627 C C . ILE A 1 82 ? -10.727 0.472 15.017 1.00 92.38 82 ILE A C 1
ATOM 629 O O . ILE A 1 82 ? -9.863 -0.186 15.599 1.00 92.38 82 ILE A O 1
ATOM 633 N N . TYR A 1 83 ? -10.424 1.326 14.038 1.00 92.19 83 TYR A N 1
ATOM 634 C CA . TYR A 1 83 ? -9.058 1.488 13.549 1.00 92.19 83 TYR A CA 1
ATOM 635 C C . TYR A 1 83 ? -8.094 2.000 14.631 1.00 92.19 83 TYR A C 1
ATOM 637 O O . TYR A 1 83 ? -6.988 1.473 14.776 1.00 92.19 83 TYR A O 1
ATOM 645 N N . ARG A 1 84 ? -8.516 2.965 15.459 1.00 90.75 84 ARG A N 1
ATOM 646 C CA .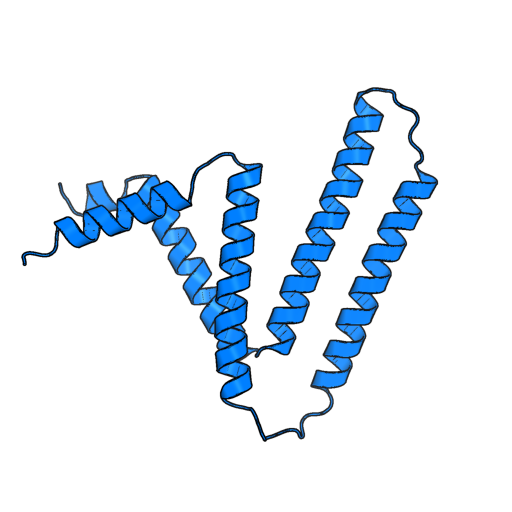 ARG A 1 84 ? -7.713 3.439 16.600 1.00 90.75 84 ARG A CA 1
ATOM 647 C C . ARG A 1 84 ? -7.460 2.349 17.638 1.00 90.75 84 ARG A C 1
ATOM 649 O O . ARG A 1 84 ? -6.360 2.296 18.184 1.00 90.75 84 ARG A O 1
ATOM 656 N N . VAL A 1 85 ? -8.434 1.477 17.898 1.00 90.56 85 VAL A N 1
ATOM 657 C CA . VAL A 1 85 ? -8.254 0.331 18.805 1.00 90.56 85 VAL A CA 1
ATOM 658 C C . VAL A 1 85 ? -7.209 -0.634 18.243 1.00 90.56 85 VAL A C 1
ATOM 660 O O . VAL A 1 85 ? -6.290 -1.010 18.969 1.00 90.56 85 VAL A O 1
ATOM 663 N N . ILE A 1 86 ? -7.282 -0.967 16.949 1.00 87.94 86 ILE A N 1
ATOM 664 C CA . ILE A 1 86 ? -6.288 -1.820 16.272 1.00 87.94 86 ILE A CA 1
ATOM 665 C C . ILE A 1 86 ? -4.885 -1.210 16.391 1.00 87.94 86 ILE A C 1
ATOM 667 O O . ILE A 1 86 ? -3.945 -1.894 16.803 1.00 87.94 86 ILE A O 1
ATOM 671 N N . GLN A 1 87 ? -4.742 0.089 16.104 1.00 87.12 87 GLN A N 1
ATOM 672 C CA . GLN A 1 87 ? -3.466 0.791 16.264 1.00 87.12 87 GLN A CA 1
ATOM 673 C C . GLN A 1 87 ? -2.971 0.783 17.716 1.00 87.12 87 GLN A C 1
ATOM 675 O O . GLN A 1 87 ? -1.782 0.575 17.956 1.00 87.12 87 GLN A O 1
ATOM 680 N N . GLY A 1 88 ? -3.863 0.997 18.687 1.00 85.06 88 GLY A N 1
ATOM 681 C CA . GLY A 1 88 ? -3.537 0.986 20.112 1.00 85.06 88 GLY A CA 1
ATOM 682 C C . GLY A 1 88 ? -3.008 -0.369 20.580 1.00 85.06 88 GLY A C 1
ATOM 683 O O . GLY A 1 88 ? -1.951 -0.425 21.210 1.00 85.06 88 GLY A O 1
ATOM 684 N N . ILE A 1 89 ? -3.685 -1.459 20.202 1.00 82.88 89 ILE A N 1
ATOM 685 C CA . ILE A 1 89 ? -3.246 -2.834 20.488 1.00 82.88 89 ILE A CA 1
ATOM 686 C C . ILE A 1 89 ? -1.867 -3.068 19.877 1.00 82.88 89 ILE A C 1
ATOM 688 O O . ILE A 1 89 ? -0.938 -3.494 20.565 1.00 82.88 89 ILE A O 1
ATOM 692 N N . ALA A 1 90 ? -1.700 -2.730 18.602 1.00 78.62 90 ALA A N 1
ATOM 693 C CA . ALA A 1 90 ? -0.451 -2.977 17.909 1.00 78.62 90 ALA A CA 1
ATOM 694 C C . ALA A 1 90 ? 0.717 -2.151 18.482 1.00 78.62 90 ALA A C 1
ATOM 696 O O . ALA A 1 90 ? 1.821 -2.671 18.656 1.00 78.62 90 ALA A O 1
ATOM 697 N N . ASN A 1 91 ? 0.483 -0.899 18.875 1.00 75.56 91 ASN A N 1
ATOM 698 C CA . ASN A 1 91 ? 1.485 -0.082 19.561 1.00 75.56 91 ASN A CA 1
ATOM 699 C C . ASN A 1 91 ? 1.823 -0.630 20.957 1.00 75.56 91 ASN A C 1
ATOM 701 O O . ASN A 1 91 ? 2.994 -0.630 21.337 1.00 75.56 91 ASN A O 1
ATOM 705 N N . GLY A 1 92 ? 0.838 -1.175 21.677 1.00 72.12 92 GLY A N 1
ATOM 706 C CA . GLY A 1 92 ? 1.059 -1.903 22.928 1.00 72.12 92 GLY A CA 1
ATOM 707 C C . GLY A 1 92 ? 1.971 -3.119 22.741 1.00 72.12 92 GLY A C 1
ATOM 708 O O . GLY A 1 92 ? 2.920 -3.298 23.503 1.00 72.12 92 GLY A O 1
ATOM 709 N N . THR A 1 93 ? 1.770 -3.896 21.670 1.00 67.31 93 THR A N 1
ATOM 710 C CA . THR A 1 93 ? 2.621 -5.064 21.366 1.00 67.31 93 THR A CA 1
ATOM 711 C C . THR A 1 93 ? 4.058 -4.691 20.985 1.00 67.31 93 THR A C 1
ATOM 713 O O . THR A 1 93 ? 4.987 -5.434 21.301 1.00 67.31 93 THR A O 1
ATOM 716 N N . LYS A 1 94 ? 4.282 -3.510 20.386 1.00 62.41 94 LYS A N 1
ATOM 717 C CA . LYS A 1 94 ? 5.632 -2.987 20.088 1.00 62.41 94 LYS A CA 1
ATOM 718 C C . LYS A 1 94 ? 6.426 -2.629 21.356 1.00 62.41 94 LYS A C 1
ATOM 720 O O . LYS A 1 94 ? 7.658 -2.652 21.324 1.00 62.41 94 LYS A O 1
ATOM 725 N N . GLY A 1 95 ? 5.747 -2.305 22.462 1.00 54.62 95 GLY A N 1
ATOM 726 C CA . GLY A 1 95 ? 6.363 -1.995 23.760 1.00 54.62 95 GLY A CA 1
ATOM 727 C C . GLY A 1 95 ? 6.957 -3.217 24.469 1.00 54.62 95 GLY A C 1
ATOM 728 O O . GLY A 1 95 ? 7.924 -3.094 25.224 1.00 54.62 95 GLY A O 1
ATOM 729 N N . THR A 1 96 ? 6.462 -4.418 24.170 1.00 51.97 96 THR A N 1
ATOM 730 C CA . THR A 1 96 ? 6.962 -5.685 24.720 1.00 51.97 96 THR A CA 1
ATOM 731 C C . THR A 1 96 ? 8.180 -6.175 23.922 1.00 51.97 96 THR A C 1
ATOM 733 O O . THR A 1 96 ? 8.160 -7.220 23.278 1.00 51.97 96 THR A O 1
ATOM 736 N N . LYS A 1 97 ? 9.281 -5.411 23.958 1.00 45.06 97 LYS A N 1
ATOM 737 C CA . LYS A 1 97 ? 10.579 -5.680 23.289 1.00 45.06 97 LYS A CA 1
ATOM 738 C C . LYS A 1 97 ? 11.334 -6.943 23.779 1.00 45.06 97 LYS A C 1
ATOM 740 O O . LYS A 1 97 ? 12.562 -6.962 23.798 1.00 45.06 97 LYS A O 1
ATOM 745 N N . LYS A 1 98 ? 10.648 -8.014 24.188 1.00 45.16 98 LYS A N 1
ATOM 746 C CA . LYS A 1 98 ? 11.265 -9.264 24.677 1.00 45.16 98 LYS A CA 1
ATOM 747 C C . LYS A 1 98 ? 10.608 -10.535 24.124 1.00 45.16 98 LYS A C 1
ATOM 749 O O . LYS A 1 98 ? 10.455 -11.506 24.853 1.00 45.16 98 LYS A O 1
ATOM 754 N N . ILE A 1 99 ? 10.272 -10.581 22.833 1.00 51.38 99 ILE A N 1
ATOM 755 C CA . ILE A 1 99 ? 10.004 -11.869 22.164 1.00 51.38 99 ILE A CA 1
ATOM 756 C C . ILE A 1 99 ? 11.049 -12.090 21.056 1.00 51.38 99 ILE A C 1
ATOM 758 O O . ILE A 1 99 ? 10.797 -11.787 19.893 1.00 51.38 99 ILE A O 1
ATOM 762 N N . PRO A 1 100 ? 12.254 -12.582 21.410 1.00 47.75 100 PRO A N 1
ATOM 763 C CA . PRO A 1 100 ? 13.368 -12.797 20.479 1.00 47.75 100 PRO A CA 1
ATOM 764 C C . PRO A 1 100 ? 13.192 -13.994 19.520 1.00 47.75 100 PRO A C 1
ATOM 766 O O . PRO A 1 100 ? 14.083 -14.266 18.724 1.00 47.75 100 PRO A O 1
ATOM 769 N N . VAL A 1 101 ? 12.072 -14.723 19.566 1.00 48.97 101 VAL A N 1
ATOM 770 C CA . VAL A 1 101 ? 11.955 -16.048 18.922 1.00 48.97 101 VAL A CA 1
ATOM 771 C C . VAL A 1 101 ? 11.655 -15.993 17.413 1.00 48.97 101 VAL A C 1
ATOM 773 O O . VAL A 1 101 ? 11.860 -16.986 16.727 1.00 48.97 101 VAL A O 1
ATOM 776 N N . LEU A 1 102 ? 11.248 -14.856 16.832 1.00 54.47 102 LEU A N 1
ATOM 777 C CA . LEU A 1 102 ? 10.833 -14.807 15.416 1.00 54.47 102 LEU A CA 1
ATOM 778 C C . LEU A 1 102 ? 11.477 -13.682 14.590 1.00 54.47 102 LEU A C 1
ATOM 780 O O . LEU A 1 102 ? 10.908 -13.245 13.597 1.00 54.47 102 LEU A O 1
ATOM 784 N N . THR A 1 103 ? 12.665 -13.192 14.948 1.00 67.94 103 THR A N 1
ATOM 785 C CA . THR A 1 103 ? 13.267 -12.009 14.299 1.00 67.94 103 THR A CA 1
ATOM 786 C C . THR A 1 103 ? 13.450 -12.153 12.786 1.00 67.94 103 THR A C 1
ATOM 788 O O . THR A 1 103 ? 13.415 -11.145 12.098 1.00 67.94 103 THR A O 1
ATOM 791 N N . ASN A 1 104 ? 13.612 -13.368 12.252 1.00 76.00 104 ASN A N 1
ATOM 792 C CA . ASN A 1 104 ? 13.694 -13.600 10.805 1.00 76.00 104 ASN A CA 1
ATOM 793 C C . ASN A 1 104 ? 12.328 -13.933 10.193 1.00 76.00 104 ASN A C 1
ATOM 795 O O . ASN A 1 104 ? 11.958 -13.330 9.191 1.00 76.00 104 ASN A O 1
ATOM 799 N N . THR A 1 105 ? 11.530 -14.804 10.816 1.00 81.75 105 THR A N 1
ATOM 800 C CA . THR A 1 105 ? 10.179 -15.134 10.330 1.00 81.75 105 THR A CA 1
ATOM 801 C C . THR A 1 105 ? 9.265 -13.910 10.301 1.00 81.75 105 THR A C 1
ATOM 803 O O . THR A 1 105 ? 8.544 -13.716 9.333 1.00 81.75 105 THR A O 1
ATOM 806 N N . ASN A 1 106 ? 9.345 -13.028 11.301 1.00 83.19 106 ASN A N 1
ATOM 807 C CA . ASN A 1 106 ? 8.609 -11.762 11.343 1.00 83.19 106 ASN A CA 1
ATOM 808 C C . ASN A 1 106 ? 8.984 -10.834 10.178 1.00 83.19 106 ASN A C 1
ATOM 810 O O . ASN A 1 106 ? 8.124 -10.133 9.654 1.00 83.19 106 ASN A O 1
ATOM 814 N N . LYS A 1 107 ? 10.255 -10.837 9.757 1.00 84.62 107 LYS A N 1
ATOM 815 C CA . LYS A 1 107 ? 10.723 -10.040 8.615 1.00 84.62 107 LYS A CA 1
ATOM 816 C C . LYS A 1 107 ? 10.298 -10.651 7.288 1.00 84.62 107 LYS A C 1
ATOM 818 O O . LYS A 1 107 ? 9.853 -9.927 6.411 1.00 84.62 107 LYS A O 1
ATOM 823 N N . VAL A 1 108 ? 10.392 -11.973 7.147 1.00 89.69 108 VAL A N 1
ATOM 824 C CA . VAL A 1 108 ? 9.939 -12.679 5.937 1.00 89.69 108 VAL A CA 1
ATOM 825 C C . VAL A 1 108 ? 8.423 -12.550 5.775 1.00 89.69 108 VAL A C 1
ATOM 827 O O . VAL A 1 108 ? 7.950 -12.245 4.686 1.00 89.69 108 VAL A O 1
ATOM 830 N N . MET A 1 109 ? 7.658 -12.700 6.859 1.00 88.38 109 MET A N 1
ATOM 831 C CA . MET A 1 109 ? 6.217 -12.446 6.845 1.00 88.38 109 MET A CA 1
ATOM 832 C C . MET A 1 109 ? 5.906 -10.979 6.555 1.00 88.38 109 MET A C 1
ATOM 834 O O . MET A 1 109 ? 5.023 -10.711 5.754 1.00 88.38 109 MET A O 1
ATOM 838 N N . GLY A 1 110 ? 6.648 -10.030 7.129 1.00 88.19 110 GLY A N 1
ATOM 839 C CA . GLY A 1 110 ? 6.498 -8.621 6.771 1.00 88.19 110 GLY A CA 1
ATOM 840 C C . GLY A 1 110 ? 6.747 -8.371 5.280 1.00 88.19 110 GLY A C 1
ATOM 841 O O . GLY A 1 110 ? 5.920 -7.771 4.610 1.00 88.19 110 GLY A O 1
ATOM 842 N N . ALA A 1 111 ? 7.826 -8.912 4.715 1.00 92.00 111 ALA A N 1
ATOM 843 C CA . ALA A 1 111 ? 8.110 -8.829 3.282 1.00 92.00 111 ALA A CA 1
ATOM 844 C C . ALA A 1 111 ? 6.972 -9.403 2.416 1.00 92.00 111 ALA A C 1
ATOM 846 O O . ALA A 1 111 ? 6.555 -8.774 1.443 1.00 92.00 111 ALA A O 1
ATOM 847 N N . ALA A 1 112 ? 6.438 -10.571 2.790 1.00 93.50 112 ALA A N 1
ATOM 848 C CA . ALA A 1 112 ? 5.313 -11.192 2.095 1.00 93.50 112 ALA A CA 1
ATOM 849 C C . ALA A 1 112 ? 4.045 -10.326 2.168 1.00 93.50 112 ALA A C 1
ATOM 851 O O . ALA A 1 112 ? 3.390 -10.111 1.151 1.00 93.50 112 ALA A O 1
ATOM 852 N N . PHE A 1 113 ? 3.720 -9.782 3.342 1.00 92.25 113 PHE A N 1
ATOM 853 C CA . PHE A 1 113 ? 2.552 -8.917 3.507 1.00 92.25 113 PHE A CA 1
ATOM 854 C C . PHE A 1 113 ? 2.717 -7.558 2.811 1.00 92.25 113 PHE A C 1
ATOM 856 O O . PHE A 1 113 ? 1.739 -7.063 2.261 1.00 92.25 113 PHE A O 1
ATOM 863 N N . GLY A 1 114 ? 3.937 -7.028 2.689 1.00 91.25 114 GLY A N 1
ATOM 864 C CA . GLY A 1 114 ? 4.210 -5.847 1.862 1.00 91.25 114 GLY A CA 1
ATOM 865 C C . GLY A 1 114 ? 3.986 -6.092 0.369 1.00 91.25 114 GLY A C 1
ATOM 866 O O . GLY A 1 114 ? 3.465 -5.221 -0.336 1.00 91.25 114 GLY A O 1
ATOM 867 N N . ALA A 1 115 ? 4.296 -7.297 -0.119 1.00 94.12 115 ALA A N 1
ATOM 868 C CA . ALA A 1 115 ? 3.936 -7.699 -1.479 1.00 94.12 115 ALA A CA 1
ATOM 869 C C . ALA A 1 115 ? 2.410 -7.800 -1.654 1.00 94.12 115 ALA A C 1
ATOM 871 O O . ALA A 1 115 ? 1.868 -7.290 -2.636 1.00 94.12 115 ALA A O 1
ATOM 872 N N . VAL A 1 116 ? 1.713 -8.396 -0.680 1.00 94.81 116 VAL A N 1
ATOM 873 C CA . VAL A 1 116 ? 0.243 -8.492 -0.675 1.00 94.81 116 VAL A CA 1
ATOM 874 C C . VAL A 1 116 ? -0.406 -7.105 -0.641 1.00 94.81 116 VAL A C 1
ATOM 876 O O . VAL A 1 116 ? -1.339 -6.856 -1.402 1.00 94.81 116 VAL A O 1
ATOM 879 N N . GLU A 1 117 ? 0.097 -6.174 0.173 1.00 91.50 117 GLU A N 1
ATOM 880 C CA . GLU A 1 117 ? -0.409 -4.798 0.214 1.00 91.50 117 GLU A CA 1
ATOM 881 C C . GLU A 1 117 ? -0.218 -4.083 -1.123 1.00 91.50 117 GLU A C 1
ATOM 883 O O . GLU A 1 117 ? -1.150 -3.453 -1.624 1.00 91.50 117 GLU A O 1
ATOM 888 N N . THR A 1 118 ? 0.949 -4.237 -1.751 1.00 93.38 118 THR A N 1
ATOM 889 C CA . THR A 1 118 ? 1.193 -3.673 -3.087 1.00 93.38 118 THR A CA 1
ATOM 890 C C . THR A 1 118 ? 0.197 -4.216 -4.106 1.00 93.38 118 THR A C 1
ATOM 892 O O . THR A 1 118 ? -0.373 -3.451 -4.882 1.00 93.38 118 THR A O 1
ATOM 895 N N . TYR A 1 119 ? -0.051 -5.526 -4.091 1.00 93.06 119 TYR A N 1
ATOM 896 C CA . TYR A 1 119 ? -1.030 -6.151 -4.975 1.00 93.06 119 TYR A CA 1
ATOM 897 C C . TYR A 1 119 ? -2.448 -5.603 -4.749 1.00 93.06 119 TYR A C 1
ATOM 899 O O . TYR A 1 119 ? -3.146 -5.294 -5.715 1.00 93.06 119 TYR A O 1
ATOM 907 N N . MET A 1 120 ? -2.857 -5.413 -3.488 1.00 92.06 120 MET A N 1
ATOM 908 C CA . MET A 1 120 ? -4.146 -4.795 -3.160 1.00 92.06 120 MET A CA 1
ATOM 909 C C . MET A 1 120 ? -4.247 -3.361 -3.691 1.00 92.06 120 MET A C 1
ATOM 911 O O . MET A 1 120 ? -5.267 -3.012 -4.284 1.00 92.06 120 MET A O 1
ATOM 915 N N . TRP A 1 121 ? -3.195 -2.549 -3.543 1.00 90.88 121 TRP A N 1
ATOM 916 C CA . TRP A 1 121 ? -3.147 -1.202 -4.120 1.00 90.88 121 TRP A CA 1
ATOM 917 C C . TRP A 1 121 ? -3.267 -1.217 -5.642 1.00 90.88 121 TRP A C 1
ATOM 919 O O . TRP A 1 121 ? -4.064 -0.458 -6.189 1.00 90.88 121 TRP A O 1
ATOM 929 N N . VAL A 1 122 ? -2.519 -2.087 -6.326 1.00 92.00 122 VAL A N 1
ATOM 930 C CA . VAL A 1 122 ? -2.570 -2.209 -7.792 1.00 92.00 122 VAL A CA 1
ATOM 931 C C . VAL A 1 122 ? -3.979 -2.576 -8.255 1.00 92.00 122 VAL A C 1
ATOM 933 O O . VAL A 1 122 ? -4.518 -1.898 -9.128 1.00 92.00 122 VAL A O 1
ATOM 936 N N . MET A 1 123 ? -4.606 -3.578 -7.633 1.00 90.50 123 MET A N 1
ATOM 937 C CA . MET A 1 123 ? -5.980 -3.984 -7.951 1.00 90.50 123 MET A CA 1
ATOM 938 C C . MET A 1 123 ? -6.991 -2.859 -7.714 1.00 90.50 123 MET A C 1
ATOM 940 O O . MET A 1 123 ? -7.867 -2.623 -8.547 1.00 90.50 123 MET A O 1
ATOM 944 N N . LEU A 1 124 ? -6.860 -2.138 -6.600 1.00 88.44 124 LEU A N 1
ATOM 945 C CA . LEU A 1 124 ? -7.742 -1.026 -6.259 1.00 88.44 124 LEU A CA 1
ATOM 946 C C . LEU A 1 124 ? -7.590 0.128 -7.259 1.00 88.44 124 LEU A C 1
ATOM 948 O O . LEU A 1 124 ? -8.590 0.637 -7.762 1.00 88.44 124 LEU A O 1
ATOM 952 N N . ILE A 1 125 ? -6.358 0.520 -7.590 1.00 89.50 125 ILE A N 1
ATOM 953 C CA . ILE A 1 125 ? -6.088 1.592 -8.558 1.00 89.50 125 ILE A CA 1
ATOM 954 C C . ILE A 1 125 ? -6.604 1.197 -9.940 1.00 89.50 125 ILE A C 1
ATOM 956 O O . ILE A 1 125 ? -7.281 1.995 -10.582 1.00 89.50 125 ILE A O 1
ATOM 960 N N . GLN A 1 126 ? -6.345 -0.032 -10.381 1.00 92.06 126 GLN A N 1
ATOM 961 C CA . GLN A 1 126 ? -6.871 -0.556 -11.639 1.00 92.06 126 GLN A CA 1
ATOM 962 C C . GLN A 1 126 ? -8.402 -0.520 -11.676 1.00 92.06 126 GLN A C 1
ATOM 964 O O . GLN A 1 126 ? -8.978 -0.122 -12.688 1.00 92.06 126 GLN A O 1
ATOM 969 N N . HIS A 1 127 ? -9.066 -0.877 -10.575 1.00 87.94 127 HIS A N 1
ATOM 970 C CA . HIS A 1 127 ? -10.522 -0.816 -10.479 1.00 87.94 127 HIS A CA 1
ATOM 971 C C . HIS A 1 127 ? -11.062 0.620 -10.573 1.00 87.94 127 HIS A C 1
ATOM 973 O O . HIS A 1 127 ? -12.064 0.847 -11.244 1.00 87.94 127 HIS A O 1
ATOM 979 N N . ILE A 1 128 ? -10.397 1.592 -9.938 1.00 86.38 128 ILE A N 1
ATOM 980 C CA . ILE A 1 128 ? -10.828 3.001 -9.939 1.00 86.38 128 ILE A CA 1
ATOM 981 C C . ILE A 1 128 ? -10.522 3.694 -11.273 1.00 86.38 128 ILE A C 1
ATOM 983 O O . ILE A 1 128 ? -11.356 4.430 -11.794 1.00 86.38 128 ILE A O 1
ATOM 987 N N . VAL A 1 129 ? -9.320 3.493 -11.815 1.00 88.00 129 VAL A N 1
ATOM 988 C CA . VAL A 1 129 ? -8.835 4.183 -13.023 1.00 88.00 129 VAL A CA 1
ATOM 989 C C . VAL A 1 129 ? -9.354 3.510 -14.298 1.00 88.00 129 VAL A C 1
ATOM 991 O O . VAL A 1 129 ? -9.408 4.142 -15.350 1.00 88.00 129 VAL A O 1
ATOM 994 N N . GLY A 1 130 ? -9.721 2.227 -14.236 1.00 86.50 130 GLY A N 1
ATOM 995 C CA . GLY A 1 130 ? -10.104 1.433 -15.408 1.00 86.50 130 GLY A CA 1
ATOM 996 C C . GLY A 1 130 ? -8.926 1.065 -16.318 1.00 86.50 130 GLY A C 1
ATOM 997 O O . GLY A 1 130 ? -9.125 0.489 -17.387 1.00 86.50 130 GLY A O 1
ATOM 998 N N . TYR A 1 131 ? -7.694 1.383 -15.909 1.00 87.75 131 TYR A N 1
ATOM 999 C CA . TYR A 1 131 ? -6.475 1.012 -16.620 1.00 87.75 131 TYR A CA 1
ATOM 1000 C C . TYR A 1 131 ? -5.995 -0.369 -16.166 1.00 87.75 131 TYR A C 1
ATOM 1002 O O . TYR A 1 131 ? -5.786 -0.592 -14.975 1.00 87.75 131 TYR A O 1
ATOM 1010 N N . LYS A 1 132 ? -5.789 -1.282 -17.119 1.00 89.19 132 LYS A N 1
ATOM 1011 C CA . LYS A 1 132 ? -5.328 -2.654 -16.868 1.00 89.19 132 LYS A CA 1
ATOM 1012 C C . LYS A 1 132 ? -3.818 -2.694 -16.629 1.00 89.19 132 LYS A C 1
ATOM 1014 O O . LYS A 1 132 ? -3.020 -2.790 -17.562 1.00 89.19 132 LYS A O 1
ATOM 1019 N N . ILE A 1 133 ? -3.425 -2.553 -15.366 1.00 89.19 133 ILE A N 1
ATOM 1020 C CA . ILE A 1 133 ? -2.021 -2.557 -14.939 1.00 89.19 133 ILE A CA 1
ATOM 1021 C C . ILE A 1 133 ? -1.416 -3.957 -15.119 1.00 89.19 133 ILE A C 1
ATOM 1023 O O . ILE A 1 133 ? -0.248 -4.083 -15.484 1.00 89.19 133 ILE A O 1
ATOM 1027 N N . ASP A 1 134 ? -2.215 -5.003 -14.920 1.00 88.19 134 ASP A N 1
ATOM 1028 C CA . ASP A 1 134 ? -1.850 -6.399 -15.166 1.00 88.19 134 ASP A CA 1
ATOM 1029 C C . ASP A 1 134 ? -1.416 -6.653 -16.619 1.00 88.19 134 ASP A C 1
ATOM 1031 O O . ASP A 1 134 ? -0.355 -7.242 -16.853 1.00 88.19 134 ASP A O 1
ATOM 1035 N N . ASP A 1 135 ? -2.170 -6.127 -17.587 1.00 89.00 135 ASP A N 1
ATOM 1036 C CA . ASP A 1 135 ? -1.826 -6.222 -19.011 1.00 89.00 135 ASP A CA 1
ATOM 1037 C C . ASP A 1 135 ? -0.508 -5.495 -19.318 1.00 89.00 135 ASP A C 1
ATOM 1039 O O . ASP A 1 135 ? 0.331 -6.003 -20.069 1.00 89.00 135 ASP A O 1
ATOM 1043 N N . ALA A 1 136 ? -0.291 -4.322 -18.710 1.00 88.38 136 ALA A N 1
ATOM 1044 C CA . ALA A 1 136 ? 0.940 -3.552 -18.883 1.00 88.38 136 ALA A CA 1
ATOM 1045 C C . ALA A 1 136 ? 2.172 -4.317 -18.369 1.00 88.38 136 ALA A C 1
ATOM 1047 O O . ALA A 1 136 ? 3.185 -4.391 -19.067 1.00 88.38 136 ALA A O 1
ATOM 1048 N N . ILE A 1 137 ? 2.068 -4.943 -17.193 1.00 89.25 137 ILE A N 1
ATOM 1049 C CA . ILE A 1 137 ? 3.141 -5.763 -16.611 1.00 89.25 137 ILE A CA 1
ATOM 1050 C C . ILE A 1 137 ? 3.419 -6.992 -17.488 1.00 89.25 137 ILE A C 1
ATOM 1052 O O . ILE A 1 137 ? 4.577 -7.276 -17.807 1.00 89.25 137 ILE A O 1
ATOM 1056 N N . SER A 1 138 ? 2.371 -7.700 -17.920 1.00 89.50 138 SER A N 1
ATOM 1057 C CA . SER A 1 138 ? 2.496 -8.885 -18.781 1.00 89.50 138 SER A CA 1
ATOM 1058 C C . SER A 1 138 ? 3.178 -8.552 -20.112 1.00 89.50 138 SER A C 1
ATOM 1060 O O . SER A 1 138 ? 4.104 -9.250 -20.539 1.00 89.50 138 SER A O 1
ATOM 1062 N N . PHE A 1 139 ? 2.798 -7.428 -20.729 1.00 89.00 139 PHE A N 1
ATOM 1063 C CA . PHE A 1 139 ? 3.438 -6.919 -21.940 1.00 89.00 139 PHE A CA 1
ATOM 1064 C C . PHE A 1 139 ? 4.936 -6.663 -21.732 1.00 89.00 139 PHE A C 1
ATOM 1066 O O . PHE A 1 139 ? 5.758 -7.117 -22.536 1.00 89.00 139 PHE A O 1
ATOM 1073 N N . THR A 1 140 ? 5.307 -5.969 -20.651 1.00 88.06 140 THR A N 1
ATOM 1074 C CA . THR A 1 140 ? 6.711 -5.668 -20.344 1.00 88.06 140 THR A CA 1
ATOM 1075 C C . THR A 1 140 ? 7.528 -6.942 -20.136 1.00 88.06 140 THR A C 1
ATOM 1077 O O . THR A 1 140 ? 8.604 -7.061 -20.725 1.00 88.06 140 THR A O 1
ATOM 1080 N N . ILE A 1 141 ? 7.013 -7.914 -19.375 1.00 88.38 141 ILE A N 1
ATOM 1081 C CA . ILE A 1 141 ? 7.689 -9.197 -19.123 1.00 88.38 141 ILE A CA 1
ATOM 1082 C C . ILE A 1 141 ? 7.851 -9.993 -20.420 1.00 88.38 141 ILE A C 1
ATOM 1084 O O . ILE A 1 141 ? 8.954 -10.445 -20.727 1.00 88.38 141 ILE A O 1
ATOM 1088 N N . SER A 1 142 ? 6.781 -10.130 -21.209 1.00 87.94 142 SER A N 1
ATOM 1089 C CA . SER A 1 142 ? 6.813 -10.857 -22.483 1.00 87.94 142 SER A CA 1
ATOM 1090 C C . SER A 1 142 ? 7.851 -10.268 -23.439 1.00 87.94 142 SER A C 1
ATOM 1092 O O . SER A 1 142 ? 8.645 -11.006 -24.031 1.00 87.94 142 SER A O 1
ATOM 1094 N N . LYS A 1 143 ? 7.915 -8.933 -23.540 1.00 85.06 143 LYS A N 1
ATOM 1095 C CA . LYS A 1 143 ? 8.927 -8.270 -24.365 1.00 85.06 143 LYS A CA 1
ATOM 1096 C C . LYS A 1 143 ? 10.344 -8.466 -23.850 1.00 85.06 143 LYS A C 1
ATOM 1098 O O . LYS A 1 143 ? 11.230 -8.714 -24.666 1.00 85.06 143 LYS A O 1
ATOM 1103 N N . L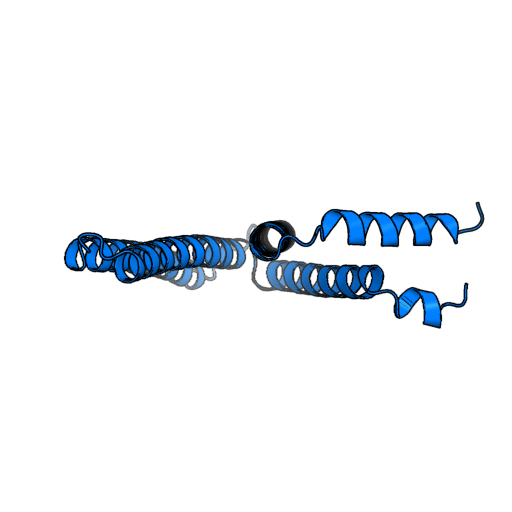EU A 1 144 ? 10.554 -8.417 -22.539 1.00 85.25 144 LEU A N 1
ATOM 1104 C CA . LEU A 1 144 ? 11.856 -8.689 -21.931 1.00 85.25 144 LEU A CA 1
ATOM 1105 C C . LEU A 1 144 ? 12.340 -10.107 -22.243 1.00 85.25 144 LEU A C 1
ATOM 1107 O O . LEU A 1 144 ? 13.465 -10.268 -22.707 1.00 85.25 144 LEU A O 1
ATOM 1111 N N . ILE A 1 145 ? 11.474 -11.111 -22.073 1.00 85.69 145 ILE A N 1
ATOM 1112 C CA . ILE A 1 145 ? 11.790 -12.512 -22.384 1.00 85.69 145 ILE A CA 1
ATOM 1113 C C . ILE A 1 145 ? 12.120 -12.672 -23.872 1.00 85.69 145 ILE A C 1
ATOM 1115 O O . ILE A 1 145 ? 13.104 -13.320 -24.206 1.00 85.69 145 ILE A O 1
ATOM 1119 N N . SER A 1 146 ? 11.362 -12.027 -24.766 1.00 82.56 146 SER A N 1
ATOM 1120 C CA . SER A 1 146 ? 11.616 -12.100 -26.215 1.00 82.56 146 SER A CA 1
ATOM 1121 C C . SER A 1 146 ? 12.950 -11.483 -26.662 1.00 82.56 146 SER A C 1
ATOM 1123 O O . SER A 1 146 ? 13.397 -11.748 -27.774 1.00 82.56 146 SER A O 1
ATOM 1125 N N . CYS A 1 147 ? 13.576 -10.654 -25.820 1.00 76.06 147 CYS A N 1
ATOM 1126 C CA . CYS A 1 147 ? 14.882 -10.050 -26.082 1.00 76.06 147 CYS A CA 1
ATOM 1127 C C . CYS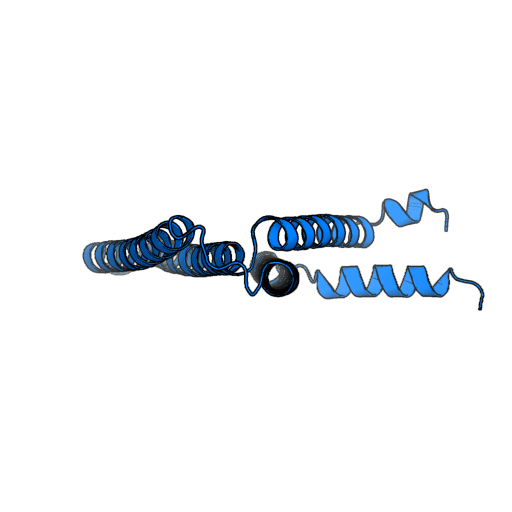 A 1 147 ? 16.055 -10.888 -25.549 1.00 76.06 147 CYS A C 1
ATOM 1129 O O . CYS A 1 147 ? 17.200 -10.564 -25.862 1.00 76.06 147 CYS A O 1
ATOM 1131 N N . ILE A 1 148 ? 15.801 -11.923 -24.742 1.00 76.62 148 ILE A N 1
ATOM 1132 C CA . ILE A 1 148 ? 16.841 -12.839 -24.269 1.00 76.62 148 ILE A CA 1
ATOM 1133 C C . ILE A 1 148 ? 17.068 -13.872 -25.382 1.00 76.62 148 ILE A C 1
ATOM 1135 O O . ILE A 1 148 ? 16.145 -14.633 -25.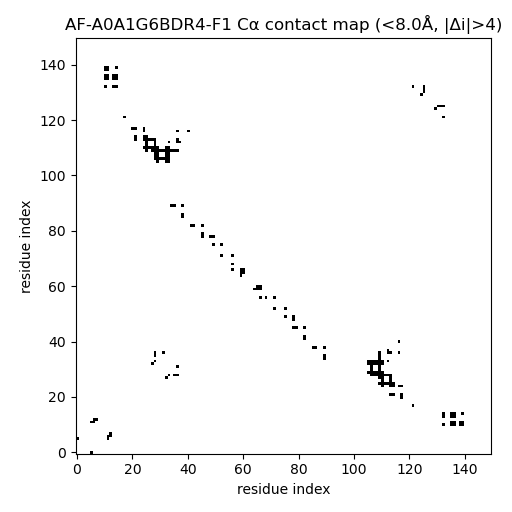678 1.00 76.62 148 ILE A O 1
ATOM 1139 N N . PRO A 1 149 ? 18.247 -13.907 -26.032 1.00 63.94 149 PRO A N 1
ATOM 1140 C CA . PRO A 1 149 ? 18.560 -14.987 -26.956 1.00 63.94 149 PRO A CA 1
ATOM 1141 C C . PRO A 1 149 ? 18.623 -16.290 -26.150 1.00 63.94 149 PRO A C 1
ATOM 1143 O O . PRO A 1 149 ? 19.386 -16.379 -25.187 1.00 63.94 149 PRO A O 1
ATOM 1146 N N . VAL A 1 150 ? 17.770 -17.252 -26.506 1.00 59.88 150 VAL A N 1
ATOM 1147 C CA . VAL A 1 150 ? 17.840 -18.637 -26.011 1.00 59.88 150 VAL A CA 1
ATOM 1148 C C . VAL A 1 150 ? 19.002 -19.348 -26.686 1.00 59.88 150 VAL A C 1
ATOM 1150 O O . VAL A 1 150 ? 19.136 -19.181 -27.921 1.00 59.88 150 VAL A O 1
#

Nearest PDB structures (foldseek):
  7o3w-assembly1_A  TM=4.207E-01  e=5.904E+00  Synechocystis sp. PCC 6803 substr. Kazusa
  7o40-assembly1_F  TM=3.895E-01  e=7.702E+00  Synechocystis sp. PCC 6803 substr. Kazusa

Sequence (150 aa):
MNILEFISMPQVIVSLAVLIILMWRIAYGYKYGFVAELIEIAGLATGFVIFSLSAGAIGKLIHGENLHILKTIIQLAIVITIYRVIQGIANGTKGTKKIPVLTNTNKVMGAAFGAVETYMWVMLIQHIVGYKIDDAISFTISKLISCIPV